Protein AF-A0A7J6R6V4-F1 (afdb_monomer_lite)

Sequence (99 aa):
MAAKRKVSTEEGQALADKYGMAFFETSAKSGLNVEQAFRAIAERVCDSYDLLSGIPPRAHNNGSVANSNAVKLSERRGNGGAGGNGGAAASGPEKRKCC

Secondary structure (DSSP, 8-state):
------S-HHHHHHHHHHTT------BTTTTBTHHHHHHHHHHHHHHHHHHHHTPPP-----S----S-------------------------------
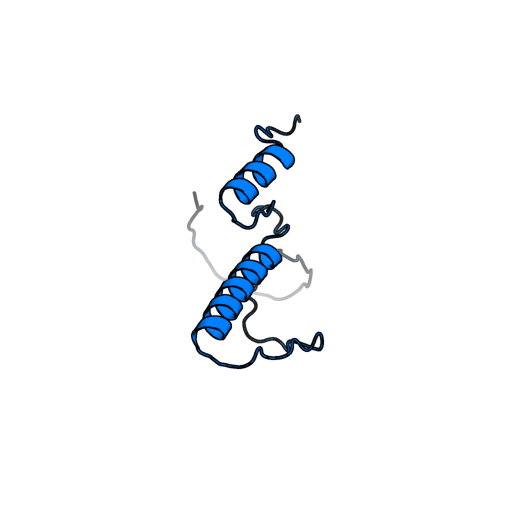
pLDDT: mean 71.82, std 19.47, range [35.69, 95.69]

Structure (mmCIF, N/CA/C/O backbone):
data_AF-A0A7J6R6V4-F1
#
_entry.id   AF-A0A7J6R6V4-F1
#
loop_
_atom_site.group_PDB
_atom_site.id
_atom_site.type_symbol
_atom_site.label_atom_id
_atom_site.label_alt_id
_atom_site.label_comp_id
_atom_site.label_asym_id
_atom_site.label_entity_id
_atom_site.label_seq_id
_atom_site.pdbx_PDB_ins_code
_atom_site.Cartn_x
_atom_site.Cartn_y
_atom_site.Cartn_z
_atom_site.occupancy
_atom_site.B_iso_or_equiv
_atom_site.auth_seq_id
_atom_site.auth_comp_id
_atom_site.auth_asym_id
_atom_site.auth_atom_id
_atom_site.pdbx_PDB_model_num
ATOM 1 N N . MET A 1 1 ? -7.218 -1.142 27.407 1.00 44.22 1 MET A N 1
ATOM 2 C CA . MET A 1 1 ? -6.822 0.090 26.688 1.00 44.22 1 MET A CA 1
ATOM 3 C C . MET A 1 1 ? -7.443 0.020 25.303 1.00 44.22 1 MET A C 1
ATOM 5 O O . MET A 1 1 ? -7.051 -0.841 24.529 1.00 44.22 1 MET A O 1
ATOM 9 N N . ALA A 1 2 ? -8.484 0.809 25.036 1.00 52.00 2 ALA A N 1
ATOM 10 C CA . ALA A 1 2 ? -9.183 0.769 23.753 1.00 52.00 2 ALA A CA 1
ATOM 11 C C . ALA A 1 2 ? -8.254 1.274 22.638 1.00 52.00 2 ALA A C 1
ATOM 13 O O . ALA A 1 2 ? -7.646 2.338 22.776 1.00 52.00 2 ALA A O 1
ATOM 14 N N . ALA A 1 3 ? -8.118 0.508 21.554 1.00 67.19 3 ALA A N 1
ATOM 15 C CA . ALA A 1 3 ? -7.370 0.930 20.379 1.00 67.19 3 ALA A CA 1
ATOM 16 C C . ALA A 1 3 ? -7.987 2.235 19.851 1.00 67.19 3 ALA A C 1
ATOM 18 O O . ALA A 1 3 ? -9.144 2.253 19.441 1.00 67.19 3 ALA A O 1
ATOM 19 N N . LYS A 1 4 ? -7.229 3.341 19.874 1.00 84.19 4 LYS A N 1
ATOM 20 C CA . LYS A 1 4 ? -7.667 4.684 19.435 1.00 84.19 4 LYS A CA 1
ATOM 21 C C . LYS A 1 4 ? -7.783 4.785 17.903 1.00 84.19 4 LYS A C 1
ATOM 23 O O . LYS A 1 4 ? -7.487 5.823 17.314 1.00 84.19 4 LYS A O 1
ATOM 28 N N . ARG A 1 5 ? -8.156 3.686 17.251 1.00 86.19 5 ARG A N 1
ATOM 29 C CA . ARG A 1 5 ? -8.282 3.582 15.806 1.00 86.19 5 ARG A CA 1
ATOM 30 C C . ARG A 1 5 ? -9.497 4.399 15.373 1.00 86.19 5 ARG A C 1
ATOM 32 O O . ARG A 1 5 ? -10.597 4.183 15.870 1.00 86.19 5 ARG A O 1
ATOM 39 N N . LYS A 1 6 ? -9.264 5.389 14.513 1.00 91.50 6 LYS A N 1
ATOM 40 C CA . LYS A 1 6 ? -10.305 6.294 13.998 1.00 91.50 6 LYS A CA 1
ATOM 41 C C . LYS A 1 6 ? -10.763 5.952 12.587 1.00 91.50 6 LYS A C 1
ATOM 43 O O . LYS A 1 6 ? -11.850 6.358 12.215 1.00 91.50 6 LYS A O 1
ATOM 48 N N . VAL A 1 7 ? -9.943 5.206 11.857 1.00 91.25 7 VAL A N 1
ATOM 49 C CA . VAL A 1 7 ? -10.165 4.822 10.464 1.00 91.25 7 VAL A CA 1
ATOM 50 C C . VAL A 1 7 ? -10.059 3.306 10.393 1.00 91.25 7 VAL A C 1
ATOM 52 O O . VAL A 1 7 ? -9.114 2.734 10.954 1.00 91.25 7 VAL A O 1
ATOM 55 N N . SER A 1 8 ? -11.045 2.655 9.777 1.00 93.12 8 SER A N 1
ATOM 56 C CA . SER A 1 8 ? -11.007 1.210 9.556 1.00 93.12 8 SER A CA 1
ATOM 57 C C . SER A 1 8 ? -10.078 0.862 8.391 1.00 93.12 8 SER A C 1
ATOM 59 O O . SER A 1 8 ? -9.707 1.727 7.595 1.00 93.12 8 SER A O 1
ATOM 61 N N . THR A 1 9 ? -9.682 -0.408 8.285 1.00 93.06 9 THR A N 1
ATOM 62 C CA . THR A 1 9 ? -8.831 -0.849 7.169 1.00 93.06 9 THR A CA 1
ATOM 63 C C . THR A 1 9 ? -9.583 -0.674 5.852 1.00 93.06 9 THR A C 1
ATOM 65 O O . THR A 1 9 ? -8.996 -0.219 4.875 1.00 93.06 9 THR A O 1
ATOM 68 N N . GLU A 1 10 ? -10.886 -0.984 5.832 1.00 94.75 10 GLU A N 1
ATOM 69 C CA . GLU A 1 10 ? -11.686 -0.916 4.607 1.00 94.75 10 GLU A CA 1
ATOM 70 C C . GLU A 1 10 ? -11.834 0.519 4.103 1.00 94.75 10 GLU A C 1
ATOM 72 O O . GLU A 1 10 ? -11.750 0.749 2.900 1.00 94.75 10 GLU A O 1
ATOM 77 N N . GLU A 1 11 ? -12.009 1.491 5.005 1.00 95.06 11 GLU A N 1
ATOM 78 C CA . GLU A 1 11 ? -12.104 2.903 4.623 1.00 95.06 11 GLU A CA 1
ATOM 79 C C . GLU A 1 11 ? -10.794 3.398 3.992 1.00 95.06 11 GLU A C 1
ATOM 81 O O . GLU A 1 11 ? -10.812 4.043 2.941 1.00 95.06 11 GLU A O 1
ATOM 86 N N . GLY A 1 12 ? -9.653 3.045 4.597 1.00 94.31 12 GLY A N 1
ATOM 87 C CA . GLY A 1 12 ? -8.331 3.368 4.057 1.00 94.31 12 GLY A CA 1
ATOM 88 C C . GLY A 1 12 ? -8.075 2.725 2.691 1.00 94.31 12 GLY A C 1
ATOM 89 O O . GLY A 1 12 ? -7.614 3.404 1.772 1.00 94.31 12 GLY A O 1
ATOM 90 N N . GLN A 1 13 ? -8.435 1.447 2.538 1.00 95.50 13 GLN A N 1
ATOM 91 C CA . GLN A 1 13 ? -8.308 0.714 1.277 1.00 95.50 13 GLN A CA 1
ATOM 92 C C . GLN A 1 13 ? -9.187 1.329 0.182 1.00 95.50 13 GLN A C 1
ATOM 94 O O . GLN A 1 13 ? -8.692 1.655 -0.893 1.00 95.50 13 GLN A O 1
ATOM 99 N N . ALA A 1 14 ? -10.464 1.585 0.478 1.00 95.69 14 ALA A N 1
ATOM 100 C CA . ALA A 1 14 ? -11.397 2.167 -0.481 1.00 95.69 14 ALA A CA 1
ATOM 101 C C . ALA A 1 14 ? -10.948 3.555 -0.965 1.00 95.69 14 ALA A C 1
ATOM 103 O O . ALA A 1 14 ? -11.212 3.935 -2.107 1.00 95.69 14 ALA A O 1
ATOM 104 N N . LEU A 1 15 ? -10.277 4.334 -0.110 1.00 95.38 15 LEU A N 1
ATOM 105 C CA . LEU A 1 15 ? -9.699 5.613 -0.509 1.00 95.38 15 LEU A CA 1
ATOM 106 C C . LEU A 1 15 ? -8.505 5.424 -1.451 1.00 95.38 15 LEU A C 1
ATOM 108 O O . LEU A 1 15 ? -8.414 6.123 -2.457 1.00 95.38 15 LEU A O 1
ATOM 112 N N . ALA A 1 16 ? -7.612 4.484 -1.148 1.00 94.44 16 ALA A N 1
ATOM 113 C CA . ALA A 1 16 ? -6.463 4.190 -1.997 1.00 94.44 16 ALA A CA 1
ATOM 114 C C . ALA A 1 16 ? -6.899 3.693 -3.384 1.00 94.44 16 ALA A C 1
ATOM 116 O O . ALA A 1 16 ? -6.409 4.205 -4.392 1.00 94.44 16 ALA A O 1
ATOM 117 N N . ASP A 1 17 ? -7.894 2.804 -3.438 1.00 94.06 17 ASP A N 1
ATOM 118 C CA . ASP A 1 17 ? -8.458 2.276 -4.684 1.00 94.06 17 ASP A CA 1
ATOM 119 C C . ASP A 1 17 ? -9.050 3.393 -5.556 1.00 94.06 17 ASP A C 1
ATOM 121 O O . ASP A 1 17 ? -8.817 3.431 -6.764 1.00 94.06 17 ASP A O 1
ATOM 125 N N 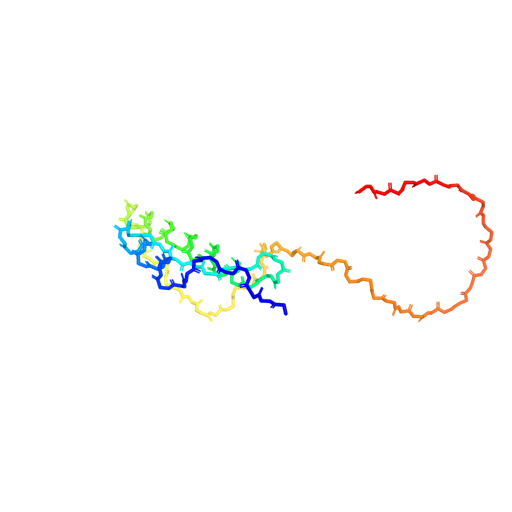. LYS A 1 18 ? -9.748 4.363 -4.944 1.00 95.00 18 LYS A N 1
ATOM 126 C CA . LYS A 1 18 ? -10.305 5.531 -5.653 1.00 95.00 18 LYS A CA 1
ATOM 127 C C . LYS A 1 18 ? -9.244 6.370 -6.359 1.00 95.00 18 LYS A C 1
ATOM 129 O O . LYS A 1 18 ? -9.535 6.951 -7.401 1.00 95.00 18 LYS A O 1
ATOM 134 N N . TYR A 1 19 ? -8.042 6.450 -5.798 1.00 94.00 19 TYR A N 1
ATOM 135 C CA . TYR A 1 19 ? -6.936 7.205 -6.385 1.00 94.00 19 TYR A CA 1
ATOM 136 C C . TYR A 1 19 ? -5.924 6.323 -7.132 1.00 94.00 19 TYR A C 1
ATOM 138 O O . TYR A 1 19 ? -4.905 6.833 -7.595 1.00 94.00 19 TYR A O 1
ATOM 146 N N . GLY A 1 20 ? -6.169 5.012 -7.246 1.00 90.75 20 GLY A N 1
ATOM 147 C CA . GLY A 1 20 ? -5.236 4.071 -7.874 1.00 90.75 20 GLY A CA 1
ATOM 148 C C . GLY A 1 20 ? -3.895 3.941 -7.137 1.00 90.75 20 GLY A C 1
ATOM 149 O O . GLY A 1 20 ? -2.868 3.659 -7.760 1.00 90.75 20 GLY A O 1
ATOM 150 N N . MET A 1 21 ? -3.888 4.177 -5.822 1.00 92.06 21 MET A N 1
ATOM 151 C CA . MET A 1 21 ? -2.700 4.103 -4.971 1.00 92.06 21 MET A CA 1
ATOM 152 C C . MET A 1 21 ? -2.622 2.756 -4.246 1.00 92.06 21 MET A C 1
ATOM 154 O O . MET A 1 21 ? -3.633 2.109 -3.994 1.00 92.06 21 MET A O 1
ATOM 158 N N . ALA A 1 22 ? -1.412 2.343 -3.872 1.00 90.62 22 ALA A N 1
ATOM 159 C CA . ALA A 1 22 ? -1.223 1.183 -3.004 1.00 90.62 22 ALA A CA 1
ATOM 160 C C . ALA A 1 22 ? -1.485 1.554 -1.533 1.00 90.62 22 ALA A C 1
ATOM 162 O O . ALA A 1 22 ? -1.138 2.653 -1.096 1.00 90.62 22 ALA A O 1
ATOM 163 N N . PHE A 1 23 ? -2.059 0.627 -0.765 1.00 94.69 23 PHE A N 1
ATOM 164 C CA . PHE A 1 23 ? -2.372 0.803 0.653 1.00 94.69 23 PHE A CA 1
ATOM 165 C C . PHE A 1 23 ? -1.579 -0.183 1.517 1.00 94.69 23 PHE A C 1
ATOM 167 O O . PHE A 1 23 ? -1.486 -1.365 1.193 1.00 94.69 23 PHE A O 1
ATOM 174 N N . PHE A 1 24 ? -1.024 0.301 2.633 1.00 94.19 24 PHE A N 1
ATOM 175 C CA . PHE A 1 24 ? -0.262 -0.508 3.587 1.00 94.19 24 PHE A CA 1
ATOM 176 C C . PHE A 1 24 ? -0.542 -0.047 5.021 1.00 94.19 24 PHE A C 1
ATOM 178 O O . PHE A 1 24 ? -0.401 1.135 5.336 1.00 94.19 24 PHE A O 1
ATOM 185 N N . GLU A 1 25 ? -0.856 -0.978 5.924 1.00 94.31 25 GLU A N 1
ATOM 186 C CA . GLU A 1 25 ? -0.876 -0.699 7.364 1.00 94.31 25 GLU A CA 1
ATOM 187 C C . GLU A 1 25 ? 0.494 -1.021 7.961 1.00 94.31 25 GLU A C 1
ATOM 189 O O . GLU A 1 25 ? 0.924 -2.174 7.946 1.00 94.31 25 GLU A O 1
ATOM 194 N N . THR A 1 26 ? 1.190 -0.010 8.485 1.00 94.06 26 THR A N 1
ATOM 195 C CA . THR A 1 26 ? 2.543 -0.159 9.041 1.00 94.06 26 THR A CA 1
ATOM 196 C C . THR A 1 26 ? 2.616 0.350 10.477 1.00 94.06 26 THR A C 1
ATOM 198 O O . THR A 1 26 ? 1.854 1.222 10.896 1.00 94.06 26 THR A O 1
ATOM 201 N N . SER A 1 27 ? 3.544 -0.196 11.264 1.00 91.69 27 SER A N 1
ATOM 202 C CA . SER A 1 27 ? 3.814 0.276 12.623 1.00 91.69 27 SER A CA 1
ATOM 203 C C . SER A 1 27 ? 5.287 0.609 12.775 1.00 91.69 27 SER A C 1
ATOM 205 O O . SER A 1 27 ? 6.109 -0.269 13.025 1.00 91.69 27 SER A O 1
ATOM 207 N N . ALA A 1 28 ? 5.616 1.900 12.712 1.00 92.56 28 ALA A N 1
ATOM 208 C CA . ALA A 1 28 ? 6.985 2.378 12.914 1.00 92.56 28 ALA A CA 1
ATOM 209 C C . ALA A 1 28 ? 7.557 1.983 14.289 1.00 92.56 28 ALA A C 1
ATOM 211 O O . ALA A 1 28 ? 8.748 1.729 14.414 1.00 92.56 28 ALA A O 1
ATOM 212 N N . LYS A 1 29 ? 6.705 1.875 15.319 1.00 90.12 29 LYS A N 1
ATOM 213 C CA . LYS A 1 29 ? 7.122 1.498 16.679 1.00 90.12 29 LYS A CA 1
ATOM 214 C C . LYS A 1 29 ? 7.569 0.038 16.792 1.00 90.12 29 LYS A C 1
ATOM 216 O O . LYS A 1 29 ? 8.412 -0.268 17.622 1.00 90.12 29 LYS A O 1
ATOM 221 N N . SER A 1 30 ? 6.943 -0.856 16.031 1.00 91.06 30 SER A N 1
ATOM 222 C CA . SER A 1 30 ? 7.202 -2.302 16.106 1.00 91.06 30 SER A CA 1
ATOM 223 C C . SER A 1 30 ? 7.907 -2.854 14.867 1.00 91.06 30 SER A C 1
ATOM 225 O O . SER A 1 30 ? 8.184 -4.046 14.807 1.00 91.06 30 SER A O 1
ATOM 227 N N . GLY A 1 31 ? 8.180 -2.004 13.874 1.00 91.25 31 GLY A N 1
ATOM 228 C CA . GLY A 1 31 ? 8.763 -2.398 12.594 1.00 91.25 31 GLY A CA 1
ATOM 229 C C . GLY A 1 31 ? 7.811 -3.169 11.674 1.00 91.25 31 GLY A C 1
ATOM 230 O O . GLY A 1 31 ? 8.236 -3.616 10.612 1.00 91.25 31 GLY A O 1
ATOM 231 N N . LEU A 1 32 ? 6.531 -3.328 12.034 1.00 94.88 32 LEU A N 1
ATOM 232 C CA . LEU A 1 32 ? 5.587 -4.111 11.234 1.00 94.88 32 LEU A CA 1
ATOM 233 C C . LEU A 1 32 ? 5.338 -3.453 9.875 1.00 94.88 32 LEU A C 1
ATOM 235 O O . LEU A 1 32 ? 4.990 -2.271 9.805 1.00 94.88 32 LEU A O 1
ATOM 239 N N . ASN A 1 33 ? 5.491 -4.250 8.815 1.00 90.25 33 ASN A N 1
ATOM 240 C CA . ASN A 1 33 ? 5.217 -3.925 7.410 1.00 90.25 33 ASN A CA 1
ATOM 241 C C . ASN A 1 33 ? 6.010 -2.743 6.825 1.00 90.25 33 ASN A C 1
ATOM 243 O O . ASN A 1 33 ? 5.763 -2.350 5.688 1.00 90.25 33 ASN A O 1
ATOM 247 N N . VAL A 1 34 ? 6.985 -2.196 7.555 1.00 93.38 34 VAL A N 1
ATOM 248 C CA . VAL A 1 34 ? 7.790 -1.057 7.091 1.00 93.38 34 VAL A CA 1
ATOM 249 C C . VAL A 1 34 ? 8.660 -1.466 5.900 1.00 93.38 34 VAL A C 1
ATOM 251 O O . VAL A 1 34 ? 8.596 -0.836 4.850 1.00 93.38 34 VAL A O 1
ATOM 254 N N . GLU A 1 35 ? 9.419 -2.558 6.024 1.00 93.31 35 GLU A N 1
ATOM 255 C CA . GLU A 1 35 ? 10.300 -3.044 4.950 1.00 93.31 35 GLU A CA 1
ATOM 256 C C . GLU A 1 35 ? 9.517 -3.422 3.686 1.00 93.31 35 GLU A C 1
ATOM 258 O O . GLU A 1 35 ? 9.887 -3.028 2.582 1.00 93.31 35 GLU A O 1
ATOM 263 N N . GLN A 1 36 ? 8.397 -4.128 3.853 1.00 90.31 36 GLN A N 1
ATOM 264 C CA . GLN A 1 36 ? 7.538 -4.536 2.741 1.00 90.31 36 GLN A CA 1
ATOM 265 C C . GLN A 1 36 ? 6.938 -3.330 2.011 1.00 90.31 36 GLN A C 1
ATOM 267 O O . GLN A 1 36 ? 6.929 -3.315 0.783 1.00 90.31 36 GLN A O 1
ATOM 272 N N . ALA A 1 37 ? 6.496 -2.299 2.743 1.00 92.88 37 ALA A N 1
ATOM 273 C CA . ALA A 1 37 ? 5.961 -1.081 2.140 1.00 92.88 37 ALA A CA 1
ATOM 274 C C . ALA A 1 37 ? 7.021 -0.350 1.300 1.00 92.88 37 ALA A C 1
ATOM 276 O O . ALA A 1 37 ? 6.763 -0.004 0.149 1.00 92.88 37 ALA A O 1
ATOM 277 N N . PHE A 1 38 ? 8.235 -0.164 1.834 1.00 94.62 38 PHE A N 1
ATOM 278 C CA . PHE A 1 38 ? 9.323 0.472 1.081 1.00 94.62 38 PHE A CA 1
ATOM 279 C C . PHE A 1 38 ? 9.740 -0.345 -0.141 1.00 94.62 38 PHE A C 1
ATOM 281 O O . PHE A 1 38 ? 9.951 0.223 -1.213 1.00 94.62 38 PHE A O 1
ATOM 288 N N . ARG A 1 39 ? 9.817 -1.672 -0.002 1.00 92.50 39 ARG A N 1
ATOM 289 C CA . ARG A 1 39 ? 10.144 -2.570 -1.110 1.00 92.50 39 ARG A CA 1
ATOM 290 C C . ARG A 1 39 ? 9.107 -2.490 -2.230 1.00 92.50 39 ARG A C 1
ATOM 292 O O . ARG A 1 39 ? 9.491 -2.281 -3.373 1.00 92.50 39 ARG A O 1
ATOM 299 N N . ALA A 1 40 ? 7.820 -2.574 -1.900 1.00 90.44 40 ALA A N 1
ATOM 300 C CA . ALA A 1 40 ? 6.743 -2.516 -2.887 1.00 90.44 40 ALA A CA 1
ATOM 301 C C . ALA A 1 40 ? 6.707 -1.174 -3.642 1.00 90.44 40 ALA A C 1
ATOM 303 O O . ALA A 1 40 ? 6.428 -1.139 -4.840 1.00 90.44 40 ALA A O 1
ATOM 304 N N . ILE A 1 41 ? 7.018 -0.063 -2.964 1.00 91.31 41 ILE A N 1
ATOM 305 C CA . ILE A 1 41 ? 7.132 1.251 -3.613 1.00 91.31 41 ILE A CA 1
ATOM 306 C C . ILE A 1 41 ? 8.321 1.268 -4.577 1.00 91.31 41 ILE A C 1
ATOM 308 O O . ILE A 1 41 ? 8.168 1.701 -5.716 1.00 91.31 41 ILE A O 1
ATOM 312 N N . ALA A 1 42 ? 9.489 0.788 -4.140 1.00 91.25 42 ALA A N 1
ATOM 313 C CA . ALA A 1 42 ? 10.683 0.744 -4.979 1.00 91.25 42 ALA A CA 1
ATOM 314 C C . ALA A 1 42 ? 10.465 -0.121 -6.230 1.00 91.25 42 ALA A C 1
ATOM 316 O O . ALA A 1 42 ? 10.773 0.324 -7.331 1.00 91.25 42 ALA A O 1
ATOM 317 N N . GLU A 1 43 ? 9.870 -1.305 -6.067 1.00 87.56 43 GLU A N 1
ATOM 318 C CA . GLU A 1 43 ? 9.512 -2.205 -7.170 1.00 87.56 43 GLU A CA 1
ATOM 319 C C . GLU A 1 43 ? 8.572 -1.515 -8.161 1.00 87.56 43 GLU A C 1
ATOM 321 O O . GLU A 1 43 ? 8.878 -1.445 -9.345 1.00 87.56 43 GLU A O 1
ATOM 326 N N . ARG A 1 44 ? 7.492 -0.884 -7.683 1.00 86.62 44 ARG A N 1
ATOM 327 C CA . ARG A 1 44 ? 6.530 -0.193 -8.557 1.00 86.62 44 ARG A CA 1
ATOM 328 C C . ARG A 1 44 ? 7.164 0.946 -9.354 1.00 86.62 44 ARG A C 1
ATOM 330 O O . ARG A 1 44 ? 6.792 1.181 -10.502 1.00 86.62 44 ARG A O 1
ATOM 337 N N . VAL A 1 45 ? 8.107 1.660 -8.744 1.00 86.19 45 VAL A N 1
ATOM 338 C CA . VAL A 1 45 ? 8.863 2.716 -9.416 1.00 86.19 45 VAL A CA 1
ATOM 339 C C . VAL A 1 45 ? 9.780 2.106 -10.478 1.00 86.19 45 VAL A C 1
ATOM 341 O O . VAL A 1 45 ? 9.713 2.534 -11.629 1.00 86.19 45 VAL A O 1
ATOM 344 N N . CYS A 1 46 ? 10.566 1.080 -10.140 1.00 84.69 46 CYS A N 1
ATOM 345 C CA . CYS A 1 46 ? 11.418 0.369 -11.097 1.00 84.69 46 CYS A CA 1
ATOM 346 C C . CYS A 1 46 ? 10.617 -0.199 -12.277 1.00 84.69 46 CYS A C 1
ATOM 348 O O . CYS A 1 46 ? 10.965 0.084 -13.418 1.00 84.69 46 CYS A O 1
ATOM 350 N N . ASP A 1 47 ? 9.501 -0.883 -12.020 1.00 80.94 47 ASP A N 1
ATOM 351 C CA . ASP A 1 47 ? 8.628 -1.441 -13.057 1.00 80.94 47 ASP A CA 1
ATOM 352 C C . ASP A 1 47 ? 8.081 -0.346 -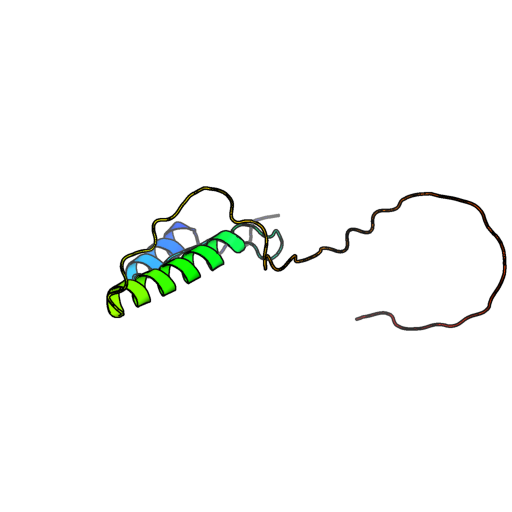13.982 1.00 80.94 47 ASP A C 1
ATOM 354 O O . ASP A 1 47 ? 8.065 -0.493 -15.204 1.00 80.94 47 ASP A O 1
ATOM 358 N N . SER A 1 48 ? 7.654 0.787 -13.413 1.00 80.06 48 SER A N 1
ATOM 359 C CA . SER A 1 48 ? 7.149 1.909 -14.210 1.00 80.06 48 SER A CA 1
ATOM 360 C C . SER A 1 48 ? 8.224 2.531 -15.105 1.00 80.06 48 SER A C 1
ATOM 362 O O . SER A 1 48 ? 7.927 2.926 -16.235 1.00 80.06 48 SER A O 1
ATOM 364 N N . TYR A 1 49 ? 9.474 2.582 -14.634 1.00 73.62 49 TYR A N 1
ATOM 365 C CA . TYR A 1 49 ? 10.599 3.056 -15.431 1.00 73.62 49 TYR A CA 1
ATOM 366 C C . TYR A 1 49 ? 11.018 2.038 -16.492 1.00 73.62 49 TYR A C 1
ATOM 368 O O . TYR A 1 49 ? 11.280 2.452 -17.618 1.00 73.62 49 TYR A O 1
ATOM 376 N N . ASP A 1 50 ? 11.034 0.740 -16.191 1.00 67.56 50 ASP A N 1
ATOM 377 C CA . ASP A 1 50 ? 11.361 -0.324 -17.153 1.00 67.56 50 ASP A CA 1
ATOM 378 C C . ASP A 1 50 ? 10.364 -0.343 -18.326 1.00 67.56 50 ASP A C 1
ATOM 380 O O . ASP A 1 50 ? 10.772 -0.373 -19.491 1.00 67.56 50 ASP A O 1
ATOM 384 N N . LEU A 1 51 ? 9.061 -0.198 -18.040 1.00 61.53 51 LEU A N 1
ATOM 385 C CA . LEU A 1 51 ? 8.017 -0.078 -19.068 1.00 61.53 51 LEU A CA 1
ATOM 386 C C . LEU A 1 51 ? 8.193 1.160 -19.960 1.00 61.53 51 LEU A C 1
ATOM 388 O O . LEU A 1 51 ? 7.865 1.113 -21.145 1.00 61.53 51 LEU A O 1
ATOM 392 N N . LEU A 1 52 ? 8.710 2.262 -19.410 1.00 64.69 52 LEU A N 1
ATOM 393 C CA . LEU A 1 52 ? 8.926 3.504 -20.153 1.00 64.69 52 LEU A CA 1
ATOM 394 C C . LEU A 1 52 ? 10.266 3.528 -20.910 1.00 64.69 52 LEU A C 1
ATOM 396 O O . LEU A 1 52 ? 10.381 4.196 -21.934 1.00 64.69 52 LEU A O 1
ATOM 400 N N . SER A 1 53 ? 11.277 2.810 -20.418 1.00 68.88 53 SER A N 1
ATOM 401 C CA . SER A 1 53 ? 12.646 2.827 -20.953 1.00 68.88 53 SER A CA 1
ATOM 402 C C . SER A 1 53 ? 12.972 1.665 -21.898 1.00 68.88 53 SER A C 1
ATOM 404 O O . SER A 1 53 ? 14.067 1.629 -22.458 1.00 68.88 53 SER A O 1
ATOM 406 N N . GLY A 1 54 ? 12.027 0.748 -22.143 1.00 60.06 54 GLY A N 1
ATOM 407 C CA . GLY A 1 54 ? 12.188 -0.340 -23.117 1.00 60.06 54 GLY A CA 1
ATOM 408 C C . GLY A 1 54 ? 13.210 -1.402 -22.696 1.00 60.06 54 GLY A C 1
ATOM 409 O O . GLY A 1 54 ? 13.684 -2.169 -23.535 1.00 60.06 54 GLY A O 1
ATOM 410 N N . ILE A 1 55 ? 13.560 -1.447 -21.409 1.00 64.44 55 ILE A N 1
ATOM 411 C CA . ILE A 1 55 ? 14.447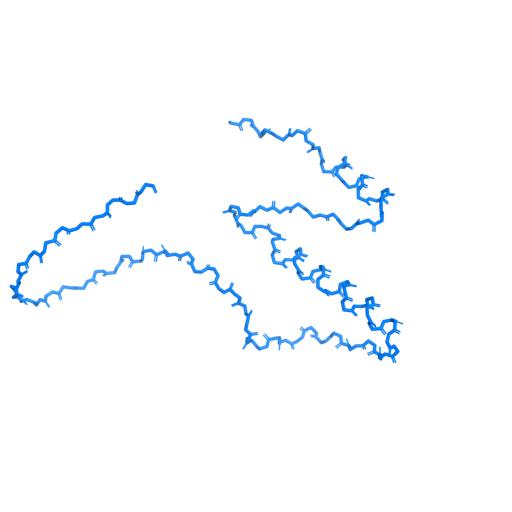 -2.454 -20.830 1.00 64.44 55 ILE A CA 1
ATOM 412 C C . ILE A 1 55 ? 13.573 -3.655 -20.432 1.00 64.44 55 ILE A C 1
ATOM 414 O O . ILE A 1 55 ? 12.570 -3.470 -19.744 1.00 64.44 55 ILE A O 1
ATOM 418 N N . PRO A 1 56 ? 13.890 -4.887 -20.872 1.00 59.66 56 PRO A N 1
ATOM 419 C CA . PRO A 1 56 ? 13.088 -6.052 -20.521 1.00 59.66 56 PRO A CA 1
ATOM 420 C C . PRO A 1 56 ? 13.106 -6.273 -19.000 1.00 59.66 56 PRO A C 1
ATOM 422 O O . PRO A 1 56 ? 14.165 -6.109 -18.383 1.00 59.66 56 PRO A O 1
ATOM 425 N N . PRO A 1 57 ? 11.977 -6.690 -18.394 1.00 61.94 57 PRO A N 1
ATOM 426 C CA . PRO A 1 57 ? 11.885 -6.861 -16.952 1.00 61.94 57 PRO A CA 1
ATOM 427 C C . PRO A 1 57 ? 12.942 -7.863 -16.488 1.00 61.94 57 PRO A C 1
ATOM 429 O O . PRO A 1 57 ? 13.004 -9.000 -16.971 1.00 61.94 57 PRO A O 1
ATOM 432 N N . ARG A 1 58 ? 13.798 -7.449 -15.547 1.00 61.59 58 ARG A N 1
ATOM 433 C CA . ARG A 1 58 ? 14.762 -8.368 -14.931 1.00 61.59 58 ARG A CA 1
ATOM 434 C C . ARG A 1 58 ? 13.974 -9.420 -14.158 1.00 61.59 58 ARG A C 1
ATOM 436 O O . ARG A 1 58 ? 13.312 -9.110 -13.173 1.00 61.59 58 ARG A O 1
ATOM 443 N N . ALA A 1 59 ? 14.057 -10.669 -14.614 1.00 60.72 59 ALA A N 1
ATOM 444 C CA . ALA A 1 59 ? 13.444 -11.807 -13.947 1.00 60.72 59 ALA A CA 1
ATOM 445 C C . ALA A 1 59 ? 13.836 -11.829 -12.461 1.00 60.72 59 ALA A C 1
ATOM 447 O O . ALA A 1 59 ? 15.021 -11.851 -12.108 1.00 60.72 59 ALA A O 1
ATOM 448 N N . HIS A 1 60 ? 12.829 -11.822 -11.591 1.00 58.88 60 HIS A N 1
ATOM 449 C CA . HIS A 1 60 ? 13.013 -11.961 -10.158 1.00 58.88 60 HIS A CA 1
ATOM 450 C C . HIS A 1 60 ? 13.497 -13.388 -9.864 1.00 58.88 60 HIS A C 1
ATOM 452 O O . HIS A 1 60 ? 12.743 -14.353 -9.926 1.00 58.88 60 HIS A O 1
ATOM 458 N N . ASN A 1 61 ? 14.775 -13.560 -9.536 1.00 65.06 61 ASN A N 1
ATOM 459 C CA . ASN A 1 61 ? 15.203 -14.791 -8.883 1.00 65.06 61 ASN A CA 1
ATOM 460 C C . ASN A 1 61 ? 14.860 -14.664 -7.400 1.00 65.06 61 ASN A C 1
ATOM 462 O O . ASN A 1 61 ? 15.424 -13.826 -6.699 1.00 65.06 61 ASN A O 1
ATOM 466 N N . ASN A 1 62 ? 13.967 -15.521 -6.905 1.00 68.44 62 ASN A N 1
ATOM 467 C CA . ASN A 1 62 ? 13.637 -15.636 -5.479 1.00 68.44 62 ASN A CA 1
ATOM 468 C C . ASN A 1 62 ? 14.766 -16.318 -4.664 1.00 68.44 62 ASN A C 1
ATOM 470 O O . ASN A 1 62 ? 14.521 -16.997 -3.671 1.00 68.44 62 ASN A O 1
ATOM 474 N N . GLY A 1 63 ? 16.015 -16.193 -5.118 1.00 56.50 63 GLY A N 1
ATOM 475 C CA . GLY A 1 63 ? 17.173 -16.913 -4.610 1.00 56.50 63 GLY A CA 1
ATOM 476 C C . GLY A 1 63 ? 18.289 -15.953 -4.231 1.00 56.50 63 GLY A C 1
ATOM 477 O O . GLY A 1 63 ? 19.024 -15.483 -5.090 1.00 56.50 63 GLY A O 1
ATOM 478 N N . SER A 1 64 ? 18.422 -15.720 -2.925 1.00 61.81 64 SER A N 1
ATOM 479 C CA . SER A 1 64 ? 19.601 -15.157 -2.263 1.00 61.81 64 SER A CA 1
ATOM 480 C C . SER A 1 64 ? 20.032 -13.757 -2.724 1.00 61.81 64 SER A C 1
ATOM 482 O O . SER A 1 64 ? 21.058 -13.587 -3.382 1.00 61.81 64 SER A O 1
ATOM 484 N N . VAL A 1 65 ? 19.325 -12.723 -2.254 1.00 59.41 65 VAL A N 1
ATOM 485 C CA . VAL A 1 65 ? 19.938 -11.392 -2.111 1.00 59.41 65 VAL A CA 1
ATOM 486 C C . VAL A 1 65 ? 21.019 -11.478 -1.030 1.00 59.41 65 VAL A C 1
ATOM 488 O O . VAL A 1 65 ? 20.775 -11.330 0.166 1.00 59.41 65 VAL A O 1
ATOM 491 N N . ALA A 1 66 ? 22.238 -11.803 -1.457 1.00 54.91 66 ALA A N 1
ATOM 492 C CA . ALA A 1 66 ? 23.417 -11.719 -0.620 1.00 54.91 66 ALA A CA 1
ATOM 493 C C . ALA A 1 66 ? 23.616 -10.251 -0.221 1.00 54.91 66 ALA A C 1
ATOM 495 O O . ALA A 1 66 ? 23.980 -9.409 -1.035 1.00 54.91 66 ALA A O 1
ATOM 496 N N . ASN A 1 67 ? 23.288 -9.976 1.041 1.00 65.00 67 ASN A N 1
ATOM 497 C CA . ASN A 1 67 ? 23.678 -8.837 1.863 1.00 65.00 67 ASN A CA 1
ATOM 498 C C . ASN A 1 67 ? 24.605 -7.812 1.181 1.00 65.00 67 ASN A C 1
ATOM 500 O O . ASN A 1 67 ? 25.823 -7.981 1.153 1.00 65.00 67 ASN A O 1
ATOM 504 N N . SER A 1 68 ? 24.035 -6.695 0.744 1.00 59.75 68 SER A N 1
ATOM 505 C CA . SER A 1 68 ? 24.698 -5.391 0.769 1.00 59.75 68 SER A CA 1
ATOM 506 C C . SER A 1 68 ? 23.603 -4.331 0.875 1.00 59.75 68 SER A C 1
ATOM 508 O O . SER A 1 68 ? 22.807 -4.189 -0.045 1.00 59.75 68 SER A O 1
ATOM 510 N N . ASN A 1 69 ? 23.570 -3.587 1.983 1.00 60.88 69 ASN A N 1
ATOM 511 C CA . ASN A 1 69 ? 22.756 -2.374 2.199 1.00 60.88 69 ASN A CA 1
ATOM 512 C C . ASN A 1 69 ? 21.362 -2.521 2.839 1.00 60.88 69 ASN A C 1
ATOM 514 O O . ASN A 1 69 ? 20.534 -1.624 2.700 1.00 60.88 69 ASN A O 1
ATOM 518 N N . ALA A 1 70 ? 21.108 -3.559 3.642 1.00 59.72 70 ALA A N 1
ATOM 519 C CA . ALA A 1 70 ? 20.043 -3.450 4.642 1.00 59.72 70 ALA A CA 1
ATOM 520 C C . ALA A 1 70 ? 20.476 -2.416 5.700 1.00 59.72 70 ALA A C 1
ATOM 522 O O . ALA A 1 70 ? 21.449 -2.645 6.427 1.00 59.72 70 ALA A O 1
ATOM 523 N N . VAL A 1 71 ? 19.784 -1.273 5.779 1.00 63.88 71 VAL A N 1
ATOM 524 C CA . VAL A 1 71 ? 19.953 -0.297 6.866 1.00 63.88 71 VAL A CA 1
ATOM 525 C C . VAL A 1 71 ? 19.533 -0.990 8.158 1.00 63.88 71 VAL A C 1
ATOM 527 O O . VAL A 1 71 ? 18.356 -1.061 8.503 1.00 63.88 71 VAL A O 1
ATOM 530 N N . LYS A 1 72 ? 20.513 -1.569 8.854 1.00 56.28 72 LYS A N 1
ATOM 531 C CA . LYS A 1 72 ? 20.321 -2.166 10.172 1.00 56.28 72 LYS A CA 1
ATOM 532 C C . LYS A 1 72 ? 19.986 -1.039 11.138 1.00 56.28 72 LYS A C 1
ATOM 534 O O . LYS A 1 72 ? 20.883 -0.348 11.619 1.00 56.28 72 LYS A O 1
ATOM 539 N N . LEU A 1 73 ? 18.702 -0.859 11.432 1.00 58.78 73 LEU A N 1
ATOM 540 C CA . LEU A 1 73 ? 18.266 -0.066 12.571 1.00 58.78 73 LEU A CA 1
ATOM 541 C C . LEU A 1 73 ? 18.634 -0.866 13.827 1.00 58.78 73 LEU A C 1
ATOM 543 O O . LEU A 1 73 ? 17.874 -1.697 14.315 1.00 58.78 73 LEU A O 1
ATOM 547 N N . SER A 1 74 ? 19.879 -0.726 14.280 1.00 55.00 74 SER A N 1
ATOM 548 C CA . SER A 1 74 ? 20.338 -1.408 15.481 1.00 55.00 74 SER A CA 1
ATOM 549 C C . SER A 1 74 ? 19.650 -0.779 16.689 1.00 55.00 74 SER A C 1
ATOM 551 O O . SER A 1 74 ? 20.087 0.259 17.191 1.00 55.00 74 SER A O 1
ATOM 553 N N . GLU A 1 75 ? 18.594 -1.419 17.183 1.00 51.22 75 GLU A N 1
ATOM 554 C CA . GLU A 1 75 ? 18.185 -1.264 18.572 1.00 51.22 75 GLU A CA 1
ATOM 555 C C . GLU A 1 75 ? 19.401 -1.593 19.443 1.00 51.22 75 GLU A C 1
ATOM 557 O O . GLU A 1 75 ? 19.919 -2.715 19.410 1.00 51.22 75 GLU A O 1
ATOM 562 N N . ARG A 1 76 ? 19.877 -0.616 20.226 1.00 57.97 76 ARG A N 1
ATOM 563 C CA . ARG A 1 76 ? 20.830 -0.870 21.311 1.00 57.97 76 ARG A CA 1
ATOM 564 C C . ARG A 1 76 ? 20.135 -1.732 22.368 1.00 57.97 76 ARG A C 1
ATOM 566 O O . ARG A 1 76 ? 19.702 -1.242 23.406 1.00 57.97 76 ARG A O 1
ATOM 573 N N . ARG A 1 77 ? 20.040 -3.036 22.113 1.00 46.28 77 ARG A N 1
ATOM 574 C CA . ARG A 1 77 ? 19.842 -4.037 23.155 1.00 46.28 77 ARG A CA 1
ATOM 575 C C . ARG A 1 77 ? 21.132 -4.087 23.961 1.00 46.28 77 ARG A C 1
ATOM 577 O O . ARG A 1 77 ? 22.117 -4.690 23.544 1.00 46.28 77 ARG A O 1
ATOM 584 N N . GLY A 1 78 ? 21.120 -3.400 25.102 1.00 47.66 78 GLY A N 1
ATOM 585 C CA . GLY A 1 78 ? 22.073 -3.634 26.176 1.00 47.66 78 GLY A CA 1
ATOM 586 C C . GLY A 1 78 ? 21.969 -5.095 26.597 1.00 47.66 78 GLY A C 1
ATOM 587 O O . GLY A 1 78 ? 21.026 -5.480 27.282 1.00 47.66 78 GLY A O 1
ATOM 588 N N . ASN A 1 79 ? 22.909 -5.905 26.122 1.00 50.25 79 ASN A N 1
ATOM 589 C CA . ASN A 1 79 ? 23.088 -7.276 26.558 1.00 50.25 79 ASN A CA 1
ATOM 590 C C . ASN A 1 79 ? 24.076 -7.260 27.727 1.00 50.25 79 ASN A C 1
ATOM 592 O O . ASN A 1 79 ? 25.276 -7.071 27.529 1.00 50.25 79 ASN A O 1
ATOM 596 N N . GLY A 1 80 ? 23.546 -7.387 28.944 1.00 47.28 80 GLY A N 1
ATOM 597 C CA . GLY A 1 80 ? 24.336 -7.610 30.147 1.00 47.28 80 GLY A CA 1
ATOM 598 C C . GLY A 1 80 ? 24.980 -8.992 30.086 1.00 47.28 80 GLY A C 1
ATOM 599 O O . GLY A 1 80 ? 24.284 -10.002 30.094 1.00 47.28 80 GLY A O 1
ATOM 600 N N . GLY A 1 81 ? 26.309 -9.018 30.019 1.00 38.00 81 GLY A N 1
ATOM 601 C CA . GLY A 1 81 ? 27.127 -10.220 30.127 1.00 38.00 81 GLY A CA 1
ATOM 602 C C . GLY A 1 81 ? 28.159 -10.022 31.228 1.00 38.00 81 GLY A C 1
ATOM 603 O O . GLY A 1 81 ? 29.017 -9.150 31.127 1.00 38.00 81 GLY A O 1
ATOM 604 N N . ALA A 1 82 ? 28.026 -10.806 32.294 1.00 40.25 82 ALA A N 1
ATOM 605 C CA . ALA A 1 82 ? 28.938 -10.855 33.424 1.00 40.25 82 ALA A CA 1
ATOM 606 C C . ALA A 1 82 ? 30.312 -11.419 33.016 1.00 40.25 82 ALA A C 1
ATOM 608 O O . ALA A 1 82 ? 30.392 -12.428 32.320 1.00 40.25 82 ALA A O 1
ATOM 609 N N . GLY A 1 83 ? 31.384 -10.795 33.507 1.00 38.66 83 GLY A N 1
ATOM 610 C CA . GLY A 1 83 ? 32.760 -11.284 33.419 1.00 38.66 83 GLY A CA 1
ATOM 611 C C . GLY A 1 83 ? 33.648 -10.437 34.328 1.00 38.66 83 GLY A C 1
ATOM 612 O O . GLY A 1 83 ? 33.785 -9.238 34.108 1.00 38.66 83 GLY A O 1
ATOM 613 N N . GLY A 1 84 ? 34.150 -11.032 35.411 1.00 39.94 84 GLY A N 1
ATOM 614 C CA . GLY A 1 84 ? 34.871 -10.335 36.475 1.00 39.94 84 GLY A CA 1
ATOM 615 C C . GLY A 1 84 ? 36.394 -10.272 36.313 1.00 39.94 84 GLY A C 1
ATOM 616 O O . GLY A 1 84 ? 36.984 -10.994 35.515 1.00 39.94 84 GLY A O 1
ATOM 617 N N . ASN A 1 85 ? 36.963 -9.469 37.222 1.00 38.75 85 ASN A N 1
ATOM 618 C CA . ASN A 1 85 ? 38.356 -9.296 37.660 1.00 38.75 85 ASN A CA 1
ATOM 619 C C . ASN A 1 85 ? 39.309 -8.410 36.840 1.00 38.75 85 ASN A C 1
ATOM 621 O O . ASN A 1 85 ? 39.722 -8.752 35.740 1.00 38.75 85 ASN A O 1
ATOM 625 N N . GLY A 1 86 ? 39.782 -7.339 37.500 1.00 36.91 86 G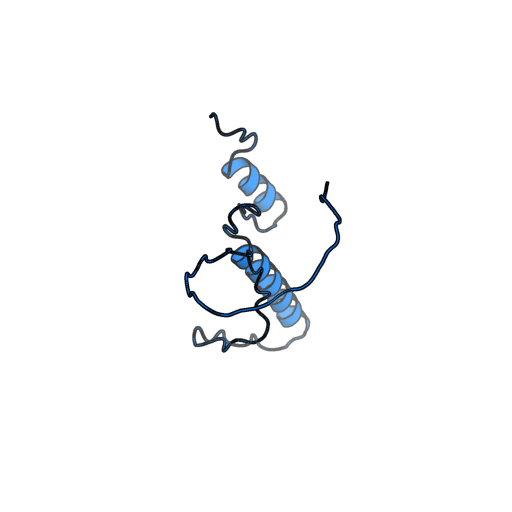LY A N 1
ATOM 626 C CA . GLY A 1 86 ? 41.073 -6.709 37.205 1.00 36.91 86 GLY A CA 1
ATOM 627 C C . GLY A 1 86 ? 41.148 -5.195 37.441 1.00 36.91 86 GLY A C 1
ATOM 628 O O . GLY A 1 86 ? 40.904 -4.435 36.522 1.00 36.91 86 GLY A O 1
ATOM 629 N N . GLY A 1 87 ? 41.519 -4.787 38.661 1.00 35.69 87 GLY A N 1
ATOM 630 C CA . GLY A 1 87 ? 42.533 -3.757 38.954 1.00 35.69 87 GLY A CA 1
ATOM 631 C C . GLY A 1 87 ? 42.467 -2.321 38.387 1.00 35.69 87 GLY A C 1
ATOM 632 O O . GLY A 1 87 ? 42.574 -2.100 37.192 1.00 35.69 87 GLY A O 1
ATOM 633 N N . ALA A 1 88 ? 42.569 -1.375 39.333 1.00 38.72 88 ALA A N 1
ATOM 634 C CA . ALA A 1 88 ? 43.237 -0.061 39.261 1.00 38.72 88 ALA A CA 1
ATOM 635 C C . ALA A 1 88 ? 42.500 1.169 38.667 1.00 38.72 88 ALA A C 1
ATOM 637 O O . ALA A 1 88 ? 42.321 1.322 37.468 1.00 38.72 88 ALA A O 1
ATOM 638 N N . ALA A 1 89 ? 42.167 2.080 39.595 1.00 43.53 89 ALA A N 1
ATOM 639 C CA . ALA A 1 89 ? 42.311 3.545 39.582 1.00 43.53 89 ALA A CA 1
ATOM 640 C C . ALA A 1 89 ? 42.176 4.340 38.263 1.00 43.53 89 ALA A C 1
ATOM 642 O O . ALA A 1 89 ? 43.047 4.266 37.407 1.00 43.53 89 ALA A O 1
ATOM 643 N N . ALA A 1 90 ? 41.206 5.266 38.213 1.00 45.12 90 ALA A N 1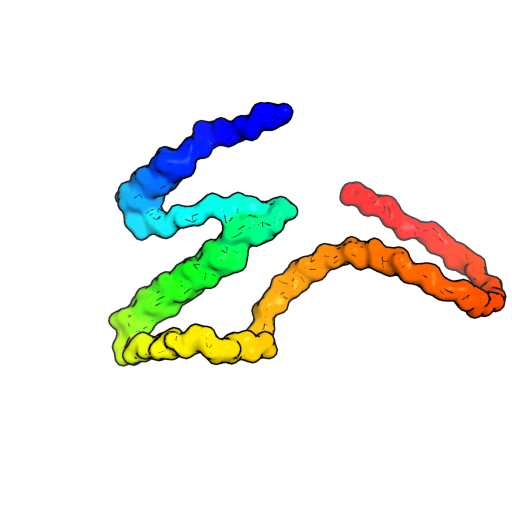
ATOM 644 C CA . ALA A 1 90 ? 41.438 6.706 37.994 1.00 45.12 90 ALA A CA 1
ATOM 645 C C . ALA A 1 90 ? 40.118 7.513 38.000 1.00 45.12 90 ALA A C 1
ATOM 647 O O . ALA A 1 90 ? 39.031 7.012 37.736 1.00 45.12 90 ALA A O 1
ATOM 648 N N . SER A 1 91 ? 40.262 8.781 38.357 1.00 47.41 91 SER A N 1
ATOM 649 C CA . SER A 1 91 ? 39.312 9.847 38.690 1.00 47.41 91 SER A CA 1
ATOM 650 C C . SER A 1 91 ? 38.513 10.487 37.531 1.00 47.41 91 SER A C 1
ATOM 652 O O . SER A 1 91 ? 39.144 10.940 36.586 1.00 47.41 91 SER A O 1
ATOM 654 N N . GLY A 1 92 ? 37.184 10.659 37.716 1.00 56.06 92 GLY A N 1
ATOM 655 C CA . GLY A 1 92 ? 36.261 11.733 37.228 1.00 56.06 92 GLY A CA 1
ATOM 656 C C . GLY A 1 92 ? 36.235 12.162 35.736 1.00 56.06 92 GLY A C 1
ATOM 657 O O . GLY A 1 92 ? 37.040 11.688 34.948 1.00 56.06 92 GLY A O 1
ATOM 658 N N . PRO A 1 93 ? 35.375 13.124 35.305 1.00 55.94 93 PRO A N 1
ATOM 659 C CA . PRO A 1 93 ? 34.110 13.627 35.859 1.00 55.94 93 PRO A CA 1
ATOM 660 C C . PRO A 1 93 ? 32.897 13.567 34.875 1.00 55.94 93 PRO A C 1
ATOM 662 O O . PRO A 1 93 ? 33.027 13.412 33.667 1.00 55.94 93 PRO A O 1
ATOM 665 N N . GLU A 1 94 ? 31.704 13.720 35.460 1.00 62.16 94 GLU A N 1
ATOM 666 C CA . GLU A 1 94 ? 30.418 14.265 34.971 1.00 62.16 94 GLU A CA 1
ATOM 667 C C . GLU A 1 94 ? 30.256 14.695 33.486 1.00 62.16 94 GLU A C 1
ATOM 669 O O . GLU A 1 94 ? 31.000 15.549 33.006 1.00 62.16 94 GLU A O 1
ATOM 674 N N . LYS A 1 95 ? 29.164 14.253 32.816 1.00 53.97 95 LYS A N 1
ATOM 675 C CA . LYS A 1 95 ? 28.077 15.119 32.270 1.00 53.97 95 LYS A CA 1
ATOM 676 C C . LYS A 1 95 ? 27.136 14.432 31.256 1.00 53.97 95 LYS A C 1
ATOM 678 O O . LYS A 1 95 ? 27.556 13.645 30.419 1.00 53.97 95 LYS A O 1
ATOM 683 N N . ARG A 1 96 ? 25.897 14.956 31.272 1.00 58.09 96 ARG A N 1
ATOM 684 C CA . ARG A 1 96 ? 24.824 14.995 30.245 1.00 58.09 96 ARG A CA 1
ATOM 685 C C . ARG A 1 96 ? 23.716 13.943 30.350 1.00 58.09 96 ARG A C 1
ATOM 687 O O . ARG A 1 96 ? 23.756 12.867 29.770 1.00 58.09 96 ARG A O 1
ATOM 694 N N . LYS A 1 97 ? 22.665 14.375 31.048 1.00 66.19 97 LYS A N 1
ATOM 695 C CA . LYS A 1 97 ? 21.301 13.858 30.989 1.00 66.19 97 LYS A CA 1
ATOM 696 C C . LYS A 1 97 ? 20.662 14.397 29.703 1.00 66.19 97 LYS A C 1
ATOM 698 O O . LYS A 1 97 ? 20.548 15.611 29.556 1.00 66.19 97 LYS A O 1
ATOM 703 N N . CYS A 1 98 ? 20.353 13.519 28.754 1.00 64.31 98 CYS A N 1
ATOM 704 C CA . CYS A 1 98 ? 19.592 13.884 27.560 1.00 64.31 98 CYS A CA 1
ATOM 705 C C . CYS A 1 98 ? 18.133 14.147 27.949 1.00 64.31 98 CYS A C 1
ATOM 707 O O . CYS A 1 98 ? 17.569 13.388 28.741 1.00 64.31 98 CYS A O 1
ATOM 709 N N . CYS A 1 99 ? 17.585 15.241 27.420 1.00 61.06 99 CYS A N 1
ATOM 710 C CA . CYS A 1 99 ? 16.160 15.554 27.437 1.00 61.06 99 CYS A CA 1
ATOM 711 C C . CYS A 1 99 ? 15.374 14.588 26.547 1.00 61.06 99 CYS A C 1
ATOM 713 O O . CYS A 1 99 ? 15.961 14.114 25.546 1.00 61.06 99 CYS A O 1
#

InterPro domains:
  IPR001806 Small GTPase [PF00071] (2-45)
  IPR001806 Small GTPase [PS51421] (1-99)
  IPR027417 P-loop containing nucleoside triphosphate hydrolase [G3DSA:3.40.50.300] (1-72)
  IPR027417 P-loop containing nucleoside triphosphate hydrolase [SSF52540] (3-47)
  IPR050305 Small GTPase superfamily, Rab [PTHR47980] (1-89)

Radius of gyration: 23.84 Å; chains: 1; bounding box: 55×32×63 Å

Organism: Perkinsus olseni (NCBI:txid32597)

Foldseek 3Di:
DDDPDPADPVRQVVVCVVVVHDDDDADPVVRRCPVVVVVVVVVVVVVVVCVVVVPPDDDDDPDDPDDDDDPPPDDPPPDDDDDDDDDDDDDDDDDDDDD